Protein AF-A0A932VBC8-F1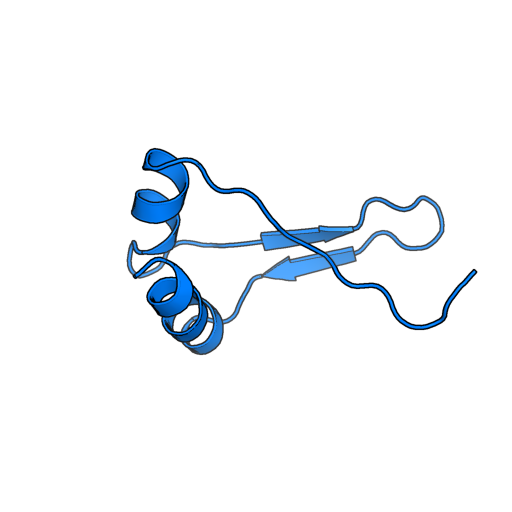 (afdb_monomer_lite)

pLDDT: mean 95.85, std 3.44, range [78.06, 97.69]

Secondary structure (DSSP, 8-state):
--S---------HHHHHHHHSTT---EEEEEETTEEEEEEPPHHHHHHHHGGG-

Foldseek 3Di:
DDPDDDDDDDDDPVRLVLLCDQPRWDKDWDPDPVDTDIDTDDRVRSNVVSVVVD

Radius of gyration: 13.16 Å; chains: 1; bounding box: 31×20×30 Å

Structure (mmCIF, N/CA/C/O backbone):
data_AF-A0A932VBC8-F1
#
_entry.id   AF-A0A932VBC8-F1
#
loop_
_atom_site.group_PDB
_atom_site.id
_atom_site.type_symbol
_atom_site.label_atom_id
_atom_site.label_alt_id
_atom_site.label_comp_id
_atom_site.label_asym_id
_atom_site.label_entity_id
_atom_site.label_seq_id
_atom_site.pdbx_PDB_ins_code
_atom_site.Cartn_x
_atom_site.Cartn_y
_atom_site.Cartn_z
_atom_site.occupancy
_atom_site.B_iso_or_equiv
_atom_site.auth_seq_id
_atom_site.auth_comp_id
_atom_site.auth_asym_id
_atom_site.auth_atom_id
_atom_site.pdbx_PDB_model_num
ATOM 1 N N . THR A 1 1 ? 16.723 5.142 -19.107 1.00 78.06 1 THR A N 1
ATOM 2 C CA . THR A 1 1 ? 15.702 5.058 -18.042 1.00 78.06 1 THR A CA 1
ATOM 3 C C . THR A 1 1 ? 15.768 6.332 -17.219 1.00 78.06 1 THR A C 1
ATOM 5 O O . THR A 1 1 ? 16.671 7.131 -17.452 1.00 78.06 1 THR A O 1
ATOM 8 N N . SER A 1 2 ? 14.813 6.560 -16.321 1.00 95.50 2 SER A N 1
ATOM 9 C CA . SER A 1 2 ? 14.909 7.620 -15.312 1.00 95.50 2 SER A CA 1
ATOM 10 C C . SER A 1 2 ? 15.344 6.989 -13.990 1.00 95.50 2 SER A C 1
ATOM 12 O O . SER A 1 2 ? 15.026 5.832 -13.739 1.00 95.50 2 SER A O 1
ATOM 14 N N . SER A 1 3 ? 16.043 7.729 -13.131 1.00 96.50 3 SER A N 1
ATOM 15 C CA . SER A 1 3 ? 16.274 7.294 -11.743 1.00 96.50 3 SER A CA 1
ATOM 16 C C . SER A 1 3 ? 15.046 7.525 -10.852 1.00 96.50 3 SER A C 1
ATOM 18 O O . SER A 1 3 ? 15.015 7.061 -9.718 1.00 96.50 3 SER A O 1
ATOM 20 N N . VAL A 1 4 ? 14.039 8.253 -11.350 1.00 96.38 4 VAL A N 1
ATOM 21 C CA . VAL A 1 4 ? 12.814 8.598 -10.620 1.00 96.38 4 VAL A CA 1
ATOM 22 C C . VAL A 1 4 ? 11.596 8.247 -11.460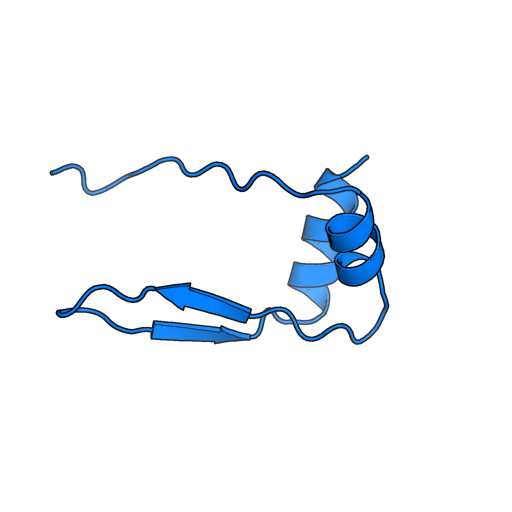 1.00 96.38 4 VAL A C 1
ATOM 24 O O . VAL A 1 4 ? 11.488 8.643 -12.624 1.00 96.38 4 VAL A O 1
ATOM 27 N N . HIS A 1 5 ? 10.666 7.531 -10.837 1.00 95.88 5 HIS A N 1
ATOM 28 C CA . HIS A 1 5 ? 9.406 7.114 -11.427 1.00 95.88 5 HIS A CA 1
ATOM 29 C C . HIS A 1 5 ? 8.262 7.419 -10.462 1.00 95.88 5 HIS A C 1
ATOM 31 O O . HIS A 1 5 ? 8.407 7.264 -9.252 1.00 95.88 5 HIS A O 1
ATOM 37 N N . PHE A 1 6 ? 7.116 7.820 -11.007 1.00 97.25 6 PHE A N 1
ATOM 38 C CA . PHE A 1 6 ? 5.880 7.985 -10.250 1.00 97.25 6 PHE A CA 1
ATOM 39 C C . PHE A 1 6 ? 4.985 6.777 -10.507 1.00 97.25 6 PHE A C 1
ATOM 41 O O . PHE A 1 6 ? 4.745 6.415 -11.659 1.00 97.25 6 PHE A O 1
ATOM 48 N N . LEU A 1 7 ? 4.500 6.154 -9.435 1.00 95.81 7 LEU A N 1
ATOM 49 C CA . LEU A 1 7 ? 3.621 4.991 -9.489 1.00 95.81 7 LEU A CA 1
ATOM 50 C C . LEU A 1 7 ? 2.276 5.348 -8.864 1.00 95.81 7 LEU A C 1
ATOM 52 O O . LEU A 1 7 ? 2.218 6.044 -7.853 1.00 95.81 7 LEU A O 1
ATOM 56 N N . ARG A 1 8 ? 1.195 4.839 -9.454 1.00 96.19 8 ARG A N 1
ATOM 57 C CA . ARG A 1 8 ? -0.148 4.897 -8.877 1.00 96.19 8 ARG A CA 1
ATOM 58 C C . ARG A 1 8 ? -0.668 3.479 -8.728 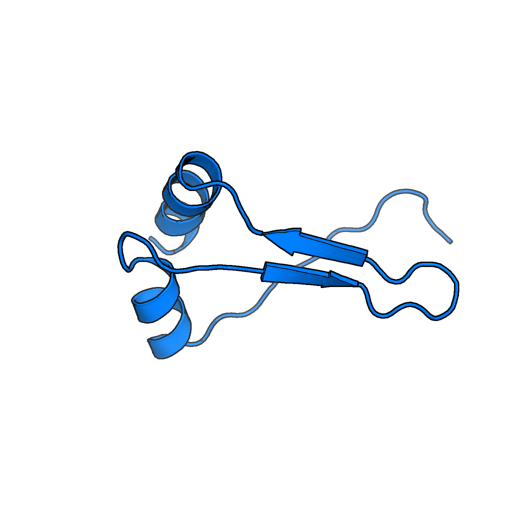1.00 96.19 8 ARG A C 1
ATOM 60 O O . ARG A 1 8 ? -0.705 2.737 -9.705 1.00 96.19 8 ARG A O 1
ATOM 67 N N . PHE A 1 9 ? -1.110 3.141 -7.526 1.00 95.50 9 PHE A N 1
ATOM 68 C CA . PHE A 1 9 ? -1.712 1.851 -7.222 1.00 95.50 9 PHE A CA 1
ATOM 69 C C . PHE A 1 9 ? -3.235 2.018 -7.169 1.00 95.50 9 PHE A C 1
ATOM 71 O O . PHE A 1 9 ? -3.733 2.696 -6.271 1.00 95.50 9 PHE A O 1
ATOM 78 N N . PRO A 1 10 ? -3.992 1.481 -8.139 1.00 96.31 10 PRO A N 1
ATOM 79 C CA . PRO A 1 10 ? -5.444 1.459 -8.050 1.00 96.31 10 PRO A CA 1
ATOM 80 C C . PRO A 1 10 ? -5.887 0.370 -7.063 1.00 96.31 10 PRO A C 1
ATOM 82 O O . PRO A 1 10 ? -5.447 -0.772 -7.168 1.00 96.31 10 PRO A O 1
ATOM 85 N N . PHE A 1 11 ? -6.776 0.722 -6.134 1.00 97.19 11 PHE A N 1
ATOM 86 C CA . PHE A 1 11 ? -7.369 -0.212 -5.176 1.00 97.19 11 PHE A CA 1
ATOM 87 C C . PHE A 1 11 ? -8.882 -0.317 -5.391 1.00 97.19 11 PHE A C 1
ATOM 89 O O . PHE A 1 11 ? -9.554 0.691 -5.611 1.00 97.19 11 PHE A O 1
ATOM 96 N N . ALA A 1 12 ? -9.413 -1.535 -5.298 1.00 97.69 12 ALA A N 1
ATOM 97 C CA . ALA A 1 12 ? -10.844 -1.808 -5.204 1.00 97.69 12 ALA A CA 1
ATOM 98 C C . ALA A 1 12 ? -11.360 -1.563 -3.775 1.00 97.69 12 ALA A C 1
ATOM 100 O O . ALA A 1 12 ? -10.587 -1.584 -2.812 1.00 97.69 12 ALA A O 1
ATOM 101 N N . ALA A 1 13 ? -12.672 -1.370 -3.618 1.00 97.50 13 ALA A N 1
ATOM 102 C CA . ALA A 1 13 ? -13.290 -1.069 -2.324 1.00 97.50 13 ALA A CA 1
ATOM 103 C C . ALA A 1 13 ? -13.001 -2.151 -1.268 1.00 97.50 13 ALA A C 1
ATOM 105 O O . ALA A 1 13 ? -12.693 -1.843 -0.115 1.00 97.50 13 ALA A O 1
ATOM 106 N N . GLU A 1 14 ? -13.014 -3.41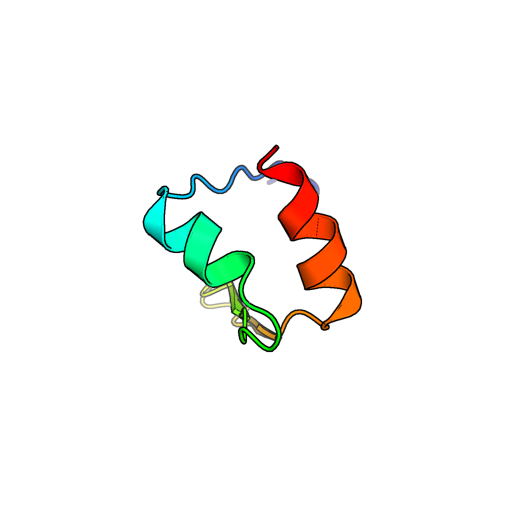9 -1.676 1.00 97.50 14 GLU A N 1
ATOM 107 C CA . GLU A 1 14 ? -12.727 -4.572 -0.822 1.00 97.50 14 GLU A CA 1
ATOM 108 C C . GLU A 1 14 ? -11.263 -4.575 -0.362 1.00 97.50 14 GLU A C 1
ATOM 110 O O . GLU A 1 14 ? -10.960 -4.919 0.781 1.00 97.50 14 GLU A O 1
ATOM 115 N N . GLN A 1 15 ? -10.345 -4.137 -1.229 1.00 97.38 15 GLN A N 1
ATOM 116 C CA . GLN A 1 15 ? -8.925 -4.035 -0.898 1.00 97.38 15 GLN A CA 1
ATOM 117 C C . GLN A 1 15 ? -8.663 -2.876 0.068 1.00 97.38 15 GLN A C 1
ATOM 119 O O . GLN A 1 15 ? -7.860 -3.030 0.984 1.00 97.38 15 GLN A O 1
ATOM 124 N N . ILE A 1 16 ? -9.362 -1.747 -0.087 1.00 97.69 16 ILE A N 1
ATOM 125 C CA . ILE A 1 16 ? -9.290 -0.612 0.848 1.00 97.69 16 ILE A CA 1
ATOM 126 C C . ILE A 1 16 ? -9.794 -1.035 2.232 1.00 97.69 16 ILE A C 1
ATOM 128 O O . ILE A 1 16 ? -9.150 -0.747 3.243 1.00 97.69 16 ILE A O 1
ATOM 132 N N . ALA A 1 17 ? -10.918 -1.755 2.290 1.00 97.25 17 ALA A N 1
ATOM 133 C CA . ALA A 1 17 ? -11.453 -2.285 3.542 1.00 97.25 17 ALA A CA 1
ATOM 134 C C . ALA A 1 17 ? -10.457 -3.241 4.227 1.00 97.25 17 ALA A C 1
ATOM 136 O O . ALA A 1 17 ? -10.178 -3.098 5.421 1.00 97.25 17 ALA A O 1
ATOM 137 N N . ALA A 1 18 ? -9.849 -4.158 3.466 1.00 96.81 18 ALA A N 1
ATOM 138 C CA . ALA A 1 18 ? -8.809 -5.048 3.980 1.00 96.81 18 ALA A CA 1
ATOM 139 C C . ALA A 1 18 ? -7.567 -4.273 4.461 1.00 96.81 18 ALA A C 1
ATOM 141 O O . ALA A 1 18 ? -7.039 -4.558 5.534 1.00 96.81 18 ALA A O 1
ATOM 142 N N . PHE A 1 19 ? -7.131 -3.252 3.718 1.00 97.06 19 PHE A N 1
ATOM 143 C CA . PHE A 1 19 ? -5.974 -2.423 4.066 1.00 97.06 19 PHE A CA 1
ATOM 144 C C . PHE A 1 19 ? -6.169 -1.661 5.386 1.00 97.06 19 PHE A C 1
ATOM 146 O O . PHE A 1 19 ? -5.235 -1.544 6.182 1.00 97.06 19 PHE A O 1
ATOM 153 N N . ARG A 1 20 ? -7.390 -1.169 5.639 1.00 95.94 20 ARG A N 1
ATOM 154 C CA . ARG A 1 20 ? -7.772 -0.457 6.873 1.00 95.94 20 ARG A CA 1
ATOM 155 C C . ARG A 1 20 ? -7.882 -1.362 8.100 1.00 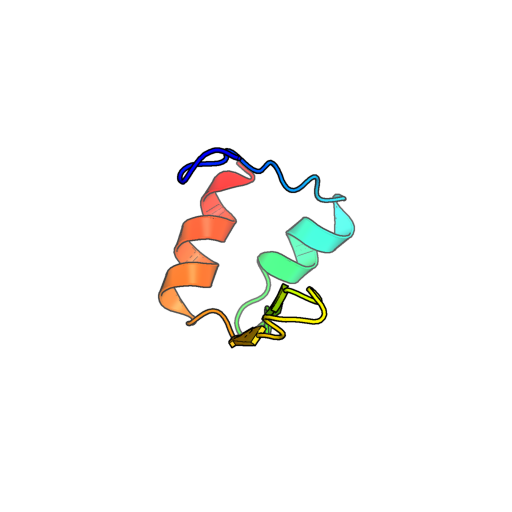95.94 20 ARG A C 1
ATOM 157 O O . ARG A 1 20 ? -7.951 -0.850 9.215 1.00 95.94 20 ARG A O 1
ATOM 164 N N . THR A 1 21 ? -7.894 -2.681 7.919 1.00 96.81 21 THR A N 1
ATOM 165 C CA . THR A 1 21 ? -8.013 -3.621 9.037 1.00 96.81 21 THR A CA 1
ATOM 166 C C . THR A 1 21 ? -6.765 -3.554 9.918 1.00 96.81 21 THR A C 1
ATOM 168 O O . THR A 1 21 ? -5.629 -3.669 9.446 1.00 96.81 21 THR A O 1
ATOM 171 N N . GLU A 1 22 ? -6.954 -3.359 11.222 1.00 94.12 22 GLU A N 1
ATOM 172 C CA . GLU A 1 22 ? -5.840 -3.353 12.163 1.00 94.12 22 GLU A CA 1
ATOM 173 C C . GLU A 1 22 ? -5.128 -4.712 12.157 1.00 94.12 22 GLU A C 1
ATOM 175 O O . GLU A 1 22 ? -5.746 -5.769 12.078 1.00 94.12 22 GLU A O 1
ATOM 180 N N . GLY A 1 23 ? -3.795 -4.688 12.172 1.00 93.12 23 GLY A N 1
ATOM 181 C CA . GLY A 1 23 ? -2.993 -5.908 12.071 1.00 93.12 23 GLY A CA 1
ATOM 182 C C . GLY A 1 23 ? -2.942 -6.529 10.670 1.00 93.12 23 GLY A C 1
ATOM 183 O O . GLY A 1 23 ? -2.222 -7.511 10.495 1.00 93.12 23 GLY A O 1
ATOM 184 N N . ALA A 1 24 ? -3.607 -5.952 9.657 1.00 96.44 24 ALA A N 1
ATOM 185 C CA . ALA A 1 24 ? -3.467 -6.414 8.279 1.00 96.44 24 ALA A CA 1
ATOM 186 C C . ALA A 1 24 ? -1.992 -6.405 7.853 1.00 96.44 24 ALA A C 1
ATOM 188 O O . ALA A 1 24 ? -1.275 -5.406 8.015 1.00 96.44 24 ALA A O 1
ATOM 189 N N . ARG A 1 25 ? -1.544 -7.540 7.310 1.00 96.44 25 ARG A N 1
ATOM 190 C CA . ARG A 1 25 ? -0.191 -7.718 6.788 1.00 96.44 25 ARG A CA 1
ATOM 191 C C . ARG A 1 25 ? -0.170 -7.305 5.323 1.00 96.44 25 ARG A C 1
ATOM 193 O O . ARG A 1 25 ? -0.625 -8.051 4.463 1.00 96.44 25 ARG A O 1
ATOM 200 N N . ILE A 1 26 ? 0.386 -6.129 5.052 1.00 96.56 26 ILE A N 1
ATOM 201 C CA . ILE A 1 26 ? 0.569 -5.620 3.691 1.00 96.56 26 ILE A CA 1
ATOM 202 C C . ILE A 1 26 ? 2.007 -5.876 3.252 1.00 96.56 26 ILE A C 1
ATOM 204 O O . ILE A 1 26 ? 2.942 -5.626 4.015 1.00 96.56 26 ILE A O 1
ATOM 208 N N . VAL A 1 27 ? 2.179 -6.374 2.029 1.00 97.06 27 VAL A N 1
ATOM 209 C CA . VAL A 1 27 ? 3.489 -6.646 1.434 1.00 97.06 27 VAL A CA 1
ATOM 210 C C . VAL A 1 27 ? 3.627 -5.866 0.135 1.00 97.06 27 VAL A C 1
ATOM 212 O O . VAL A 1 27 ? 2.766 -5.963 -0.736 1.00 97.06 27 VAL A O 1
ATOM 215 N N . LEU A 1 28 ? 4.716 -5.112 0.008 1.00 96.00 28 LEU A N 1
ATOM 216 C CA . LEU A 1 28 ? 5.135 -4.493 -1.244 1.00 96.00 28 LEU A CA 1
ATOM 217 C C . LEU A 1 28 ? 6.191 -5.386 -1.897 1.00 96.00 28 LEU A C 1
ATOM 219 O O . LEU A 1 28 ? 7.162 -5.758 -1.238 1.00 96.00 28 LEU A O 1
ATOM 223 N N . GLY A 1 29 ? 5.988 -5.734 -3.167 1.00 96.50 29 GLY A N 1
ATOM 224 C CA . GLY A 1 29 ? 6.863 -6.628 -3.922 1.00 96.50 29 GLY A CA 1
ATOM 225 C C . GLY A 1 29 ? 7.349 -6.015 -5.234 1.00 96.50 29 GLY A C 1
ATOM 226 O O . GLY A 1 29 ? 6.602 -5.307 -5.907 1.00 96.50 29 GLY A O 1
ATOM 227 N N . LEU A 1 30 ? 8.597 -6.315 -5.586 1.00 96.88 30 LEU A N 1
ATOM 228 C CA . LEU A 1 30 ? 9.209 -6.079 -6.887 1.00 96.88 30 LEU A CA 1
ATOM 229 C C . LEU A 1 30 ? 9.670 -7.433 -7.427 1.00 96.88 30 LEU A C 1
ATOM 231 O O . LEU A 1 30 ? 10.427 -8.127 -6.754 1.00 96.88 30 LEU A O 1
ATOM 235 N N . ASP A 1 31 ? 9.219 -7.786 -8.628 1.00 96.81 31 ASP A N 1
ATOM 236 C CA . ASP A 1 31 ? 9.519 -9.069 -9.284 1.00 96.81 31 ASP A CA 1
ATOM 237 C C . ASP A 1 31 ? 10.399 -8.871 -10.531 1.00 96.81 31 ASP A C 1
ATOM 239 O O . ASP A 1 31 ? 10.250 -9.524 -11.560 1.00 96.81 31 ASP A O 1
ATOM 243 N N . HIS A 1 32 ? 11.289 -7.875 -10.485 1.00 95.94 32 HIS A N 1
ATOM 244 C CA . HIS A 1 32 ? 12.233 -7.663 -11.573 1.00 95.94 32 HIS A CA 1
ATOM 245 C C . HIS A 1 32 ? 13.308 -8.765 -11.518 1.00 95.94 32 HIS A C 1
ATOM 247 O O . HIS A 1 32 ? 13.878 -8.955 -10.444 1.00 95.94 32 HIS A O 1
ATOM 253 N N . PRO A 1 33 ? 13.662 -9.437 -12.634 1.00 96.69 33 PRO A N 1
ATOM 254 C CA . PRO A 1 33 ? 14.608 -10.563 -12.624 1.00 96.69 33 PRO A CA 1
ATOM 255 C C . PRO A 1 33 ? 15.953 -10.239 -11.960 1.00 96.69 33 PRO A C 1
ATOM 257 O O . PRO A 1 33 ? 16.486 -11.028 -11.190 1.00 96.69 33 PRO A O 1
ATOM 260 N N . GLU A 1 34 ? 16.454 -9.028 -12.200 1.00 96.69 34 GLU A N 1
ATOM 261 C CA . GLU A 1 34 ? 17.723 -8.543 -11.640 1.00 96.69 34 GLU A CA 1
ATOM 262 C C . GLU A 1 34 ? 17.582 -7.892 -10.247 1.00 96.69 34 GLU A C 1
ATOM 264 O O . GLU A 1 34 ? 18.577 -7.476 -9.656 1.00 96.69 34 GLU A O 1
ATOM 269 N N . TYR A 1 35 ? 16.356 -7.734 -9.728 1.00 94.69 35 TYR A N 1
ATOM 270 C CA . TYR A 1 35 ? 16.090 -7.095 -8.432 1.00 94.69 35 TYR A CA 1
ATOM 271 C C . TYR A 1 35 ? 14.739 -7.525 -7.833 1.00 94.69 35 TYR A C 1
ATOM 273 O O . TYR A 1 35 ? 13.781 -6.748 -7.760 1.00 94.69 35 TYR A O 1
ATOM 281 N N . GLY A 1 36 ? 14.669 -8.784 -7.400 1.00 96.50 36 GLY A N 1
ATOM 282 C CA . GLY A 1 36 ? 13.539 -9.308 -6.639 1.00 96.50 36 GLY A CA 1
ATOM 283 C C . GLY A 1 36 ? 13.583 -8.829 -5.186 1.00 96.50 36 GLY A C 1
ATOM 284 O O . GLY A 1 36 ? 14.569 -9.064 -4.484 1.00 96.50 36 GLY A O 1
ATOM 285 N N . HIS A 1 37 ? 12.530 -8.165 -4.707 1.00 97.62 37 HIS A N 1
ATOM 286 C CA . HIS A 1 37 ? 12.463 -7.704 -3.318 1.00 97.62 37 HIS A CA 1
ATOM 287 C C . HIS A 1 37 ? 11.037 -7.702 -2.772 1.00 97.62 37 HIS A C 1
ATOM 289 O O . HIS A 1 37 ? 10.093 -7.353 -3.474 1.00 97.62 37 HIS A O 1
ATOM 295 N N . MET A 1 38 ? 10.880 -8.044 -1.492 1.00 97.69 38 MET A N 1
ATOM 296 C CA . MET A 1 38 ? 9.605 -7.966 -0.780 1.00 97.69 38 MET A CA 1
ATOM 297 C C . MET A 1 38 ? 9.804 -7.347 0.600 1.00 97.69 38 MET A C 1
ATOM 299 O O . MET A 1 38 ? 10.699 -7.747 1.343 1.00 97.69 38 MET A O 1
ATOM 303 N N . ALA A 1 39 ? 8.921 -6.421 0.965 1.00 97.19 39 ALA A N 1
ATOM 304 C CA . ALA A 1 39 ? 8.921 -5.762 2.263 1.00 97.19 39 ALA A CA 1
ATOM 305 C C . ALA A 1 39 ? 7.521 -5.791 2.879 1.00 97.19 39 ALA A C 1
ATOM 307 O O . ALA A 1 39 ? 6.527 -5.484 2.219 1.00 97.19 39 ALA A O 1
ATOM 308 N N . ILE A 1 40 ? 7.439 -6.139 4.163 1.00 97.44 40 ILE A N 1
ATOM 309 C CA . ILE A 1 40 ? 6.204 -5.999 4.939 1.00 97.44 40 ILE A CA 1
ATOM 310 C C . ILE A 1 40 ? 6.110 -4.546 5.391 1.00 97.44 40 ILE A C 1
ATOM 312 O O . ILE A 1 40 ? 7.061 -4.025 5.976 1.00 97.44 40 ILE A O 1
ATOM 316 N N . LEU A 1 41 ? 4.969 -3.902 5.161 1.00 96.94 41 LEU A N 1
ATOM 317 C CA . LEU A 1 41 ? 4.756 -2.541 5.640 1.00 96.94 41 LEU A CA 1
ATOM 318 C C . LEU A 1 41 ? 4.675 -2.536 7.174 1.00 96.94 41 LEU A C 1
ATOM 320 O O . LEU A 1 41 ? 3.846 -3.255 7.744 1.00 96.94 41 LEU A O 1
ATOM 324 N N . PRO A 1 42 ? 5.474 -1.700 7.859 1.00 97.44 42 PRO A N 1
ATOM 325 C CA . PRO A 1 42 ? 5.326 -1.495 9.291 1.00 97.44 42 PRO A CA 1
ATOM 326 C C . PRO A 1 42 ? 3.933 -0.958 9.634 1.00 97.44 42 PRO A C 1
ATOM 328 O O . PRO A 1 42 ? 3.361 -0.157 8.892 1.00 97.44 42 PRO A O 1
ATOM 331 N N . ALA A 1 43 ? 3.413 -1.335 10.804 1.00 96.44 43 ALA A N 1
ATOM 332 C CA . ALA A 1 43 ? 2.110 -0.884 11.292 1.00 96.44 43 ALA A CA 1
ATOM 333 C C . ALA A 1 43 ? 1.882 0.645 11.218 1.00 96.44 43 ALA A C 1
ATOM 335 O O . ALA A 1 43 ? 0.822 1.031 10.720 1.00 96.44 43 ALA A O 1
ATOM 336 N N . PRO A 1 44 ? 2.826 1.525 11.631 1.00 96.94 44 PRO A N 1
ATOM 337 C CA . PRO A 1 44 ? 2.611 2.971 11.529 1.00 96.94 44 PRO A CA 1
ATOM 338 C C . PRO A 1 44 ? 2.523 3.461 10.076 1.00 96.94 44 PRO A C 1
ATOM 340 O O . PRO A 1 44 ? 1.737 4.355 9.782 1.00 96.94 44 PRO A O 1
ATOM 343 N N . VAL A 1 45 ? 3.269 2.845 9.151 1.00 97.00 45 VAL A N 1
ATOM 344 C CA . VAL A 1 45 ? 3.229 3.193 7.720 1.00 97.00 45 VAL A CA 1
ATOM 345 C C . VAL A 1 45 ? 1.901 2.762 7.104 1.00 97.00 45 VAL A C 1
ATOM 347 O O . VAL A 1 45 ? 1.269 3.551 6.409 1.00 97.00 45 VAL A O 1
ATOM 350 N N . ARG A 1 46 ? 1.431 1.541 7.405 1.00 96.50 46 ARG A N 1
ATOM 351 C CA . ARG A 1 46 ? 0.095 1.085 6.988 1.00 96.50 46 ARG A CA 1
ATOM 352 C C . ARG A 1 46 ? -0.985 2.041 7.496 1.00 96.50 46 ARG A C 1
ATOM 354 O O . ARG A 1 46 ? -1.854 2.426 6.727 1.00 96.50 46 ARG A O 1
ATOM 361 N N . ALA A 1 47 ? -0.938 2.422 8.773 1.00 95.94 47 ALA A N 1
ATOM 362 C CA . ALA A 1 47 ? -1.926 3.329 9.352 1.00 95.94 47 ALA A CA 1
ATOM 363 C C . ALA A 1 47 ? -1.941 4.698 8.651 1.00 95.94 47 ALA A C 1
ATOM 365 O O . ALA A 1 47 ? -3.018 5.197 8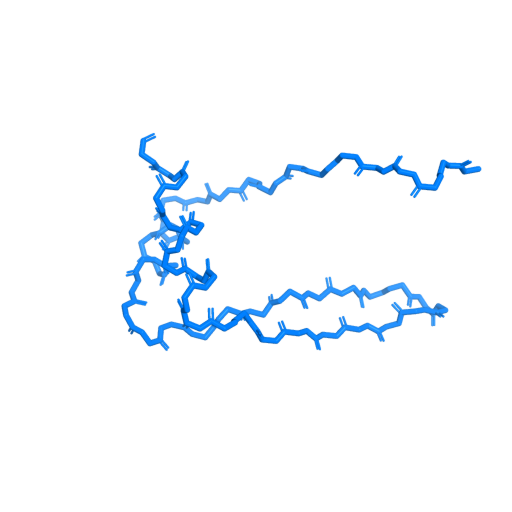.343 1.00 95.94 47 ALA A O 1
ATOM 366 N N . ALA A 1 48 ? -0.767 5.265 8.348 1.00 96.94 48 ALA A N 1
ATOM 367 C CA . ALA A 1 48 ? -0.662 6.530 7.624 1.00 96.94 48 ALA A CA 1
ATOM 368 C C . ALA A 1 48 ? -1.258 6.431 6.208 1.00 96.94 48 ALA A C 1
ATOM 370 O O . ALA A 1 48 ? -2.146 7.202 5.865 1.00 96.94 48 ALA A O 1
ATOM 371 N N . LEU A 1 49 ? -0.850 5.425 5.428 1.00 96.69 49 LEU A N 1
ATOM 372 C CA . LEU A 1 49 ? -1.337 5.219 4.056 1.00 96.69 49 LEU A CA 1
ATOM 373 C C . LEU A 1 49 ? -2.836 4.893 3.989 1.00 96.69 49 LEU A C 1
ATOM 375 O O . LEU A 1 49 ? -3.498 5.182 2.999 1.00 96.69 49 LEU A O 1
ATOM 379 N N . ALA A 1 50 ? -3.405 4.294 5.038 1.00 96.12 50 ALA A N 1
ATOM 380 C CA . ALA A 1 50 ? -4.833 3.988 5.081 1.00 96.12 50 ALA A CA 1
ATOM 381 C C . ALA A 1 50 ? -5.714 5.253 5.078 1.00 96.12 50 ALA A C 1
ATOM 383 O O . ALA A 1 50 ? -6.884 5.182 4.675 1.00 96.12 50 ALA A O 1
ATOM 384 N N . ALA A 1 51 ? -5.164 6.390 5.521 1.00 95.50 51 ALA A N 1
ATOM 385 C CA . ALA A 1 51 ? -5.836 7.684 5.502 1.00 95.50 51 ALA A CA 1
ATOM 386 C C . ALA A 1 51 ? -5.904 8.301 4.092 1.00 95.50 51 ALA A C 1
ATOM 388 O O . ALA A 1 51 ? -6.785 9.118 3.848 1.00 95.50 51 ALA A O 1
ATOM 389 N N . ASP A 1 52 ? -5.064 7.858 3.148 1.00 96.69 52 ASP A N 1
ATOM 390 C CA . ASP A 1 52 ? -5.041 8.375 1.768 1.00 96.69 52 ASP A CA 1
ATOM 391 C C . ASP A 1 52 ? -6.255 7.921 0.933 1.00 96.69 52 ASP A C 1
ATOM 393 O O . ASP A 1 52 ? -6.493 8.428 -0.160 1.00 96.69 52 ASP A O 1
ATOM 397 N N . PHE A 1 53 ? -7.044 6.966 1.440 1.00 94.50 53 PHE A N 1
ATOM 398 C CA . PHE A 1 53 ? -8.283 6.482 0.816 1.00 94.50 53 PHE A CA 1
ATOM 399 C C . PHE A 1 53 ? -9.543 7.263 1.251 1.00 94.50 53 PHE A C 1
ATOM 401 O O . PHE A 1 53 ? -10.652 6.722 1.156 1.00 94.50 53 PHE A O 1
ATOM 408 N N . ALA A 1 54 ? -9.380 8.442 1.858 1.00 79.88 54 ALA A N 1
ATOM 409 C CA . ALA A 1 54 ? -10.473 9.310 2.309 1.00 79.88 54 ALA A CA 1
ATOM 410 C C . ALA A 1 54 ? -11.149 10.064 1.153 1.00 79.88 54 ALA A C 1
ATOM 412 O O . ALA A 1 54 ? -10.452 10.410 0.173 1.00 79.88 54 ALA A O 1
#

Sequence (54 aa):
TSSVHFLRFPFAAEQIAAFRTEGARIVLGLDHPEYGHMAILPAPVRAALAADFA